Protein AF-A0A3D2L4X2-F1 (afdb_monomer_lite)

Radius of gyration: 13.52 Å; chains: 1; bounding box: 30×27×35 Å

Secondary structure (DSSP, 8-state):
----------SS-GGGGSBGGGG---HHHHHHHHHTT--BHHHHHHS-HHHHTTSTT--HHHH--

Structure (mmCIF, N/CA/C/O backbone):
data_AF-A0A3D2L4X2-F1
#
_entry.id   AF-A0A3D2L4X2-F1
#
loop_
_atom_site.group_PDB
_atom_site.id
_atom_site.type_symbol
_atom_site.label_atom_id
_atom_site.label_alt_id
_atom_site.label_comp_id
_atom_site.label_asym_id
_atom_site.label_entity_id
_atom_site.label_seq_id
_atom_site.pdbx_PDB_ins_code
_atom_site.Cartn_x
_atom_site.Cartn_y
_atom_site.Cartn_z
_atom_site.occupancy
_atom_site.B_iso_or_equiv
_atom_site.auth_seq_id
_atom_site.auth_comp_id
_atom_site.auth_asym_id
_atom_site.auth_atom_id
_atom_site.pdbx_PDB_model_num
ATOM 1 N N . THR A 1 1 ? -10.228 15.816 23.617 1.00 38.16 1 THR A N 1
ATOM 2 C CA . THR A 1 1 ? -11.460 15.051 23.343 1.00 38.16 1 THR A CA 1
ATOM 3 C C . THR A 1 1 ? -11.029 13.729 22.744 1.00 38.16 1 THR A C 1
ATOM 5 O O . THR A 1 1 ? -10.611 13.715 21.596 1.00 38.16 1 THR A O 1
ATOM 8 N N . GLY A 1 2 ? -10.922 12.677 23.561 1.00 45.94 2 GLY A N 1
ATOM 9 C CA . GLY A 1 2 ? -10.396 11.376 23.133 1.00 45.94 2 GLY A CA 1
ATOM 10 C C . GLY A 1 2 ? -11.456 10.618 22.345 1.00 45.94 2 GLY A C 1
ATOM 11 O O . GLY A 1 2 ? -12.543 10.390 22.869 1.00 45.94 2 GLY A O 1
ATOM 12 N N . ALA A 1 3 ? -11.164 10.288 21.089 1.00 53.12 3 ALA A N 1
ATOM 13 C CA . ALA A 1 3 ? -12.039 9.467 20.268 1.00 53.12 3 ALA A CA 1
ATOM 14 C C . ALA A 1 3 ? -12.053 8.043 20.838 1.00 53.12 3 ALA A C 1
ATOM 16 O O . ALA A 1 3 ? -11.057 7.327 20.763 1.00 53.12 3 ALA A O 1
ATOM 17 N N . GLN A 1 4 ? -13.176 7.665 21.447 1.00 48.06 4 GLN A N 1
ATOM 18 C CA . GLN A 1 4 ? -13.500 6.277 21.745 1.00 48.06 4 GLN A CA 1
ATOM 19 C C . GLN A 1 4 ? -13.766 5.597 20.398 1.00 48.06 4 GLN A C 1
ATOM 21 O O . GLN A 1 4 ? -14.778 5.860 19.755 1.00 48.06 4 GLN A O 1
ATOM 26 N N . THR A 1 5 ? -12.820 4.794 19.911 1.00 54.75 5 THR A N 1
ATOM 27 C CA . THR A 1 5 ? -13.113 3.799 18.877 1.00 54.75 5 THR A CA 1
ATOM 28 C C . THR A 1 5 ? -14.032 2.776 19.509 1.00 54.75 5 THR A C 1
ATOM 30 O O . THR A 1 5 ? -13.600 1.993 20.352 1.00 54.75 5 THR A O 1
ATOM 33 N N . GLU A 1 6 ? -15.306 2.861 19.154 1.00 56.66 6 GLU A N 1
ATOM 34 C CA . GLU A 1 6 ? -16.346 1.971 19.640 1.00 56.66 6 GLU A CA 1
ATOM 35 C C . GLU A 1 6 ? -15.976 0.534 19.252 1.00 56.66 6 GLU A C 1
ATOM 37 O O . GLU A 1 6 ? -15.879 0.197 18.067 1.00 56.66 6 GLU A O 1
ATOM 42 N N . GLU A 1 7 ? -15.700 -0.293 20.263 1.00 56.16 7 GLU A N 1
ATOM 43 C CA . GLU A 1 7 ? -15.552 -1.741 20.138 1.00 56.16 7 GLU A CA 1
ATOM 44 C C . GLU A 1 7 ? -16.911 -2.312 19.739 1.00 56.16 7 GLU A C 1
ATOM 46 O O . GLU A 1 7 ? -17.721 -2.746 20.554 1.00 56.16 7 GLU A O 1
ATOM 51 N N . THR A 1 8 ? -17.198 -2.241 18.448 1.00 54.72 8 THR A N 1
ATOM 52 C CA . THR A 1 8 ? -18.266 -3.029 17.860 1.00 54.72 8 THR A CA 1
ATOM 53 C C . THR A 1 8 ? -17.793 -4.482 17.879 1.00 54.72 8 THR A C 1
ATOM 55 O O . THR A 1 8 ? -16.734 -4.792 17.335 1.00 54.72 8 THR A O 1
ATOM 58 N N . ASP A 1 9 ? -18.557 -5.351 18.552 1.00 59.47 9 ASP A N 1
ATOM 59 C CA . ASP A 1 9 ? -18.452 -6.823 18.575 1.00 59.47 9 ASP A CA 1
ATOM 60 C C . ASP A 1 9 ? -18.749 -7.403 17.180 1.00 59.47 9 ASP A C 1
ATOM 62 O O . ASP A 1 9 ? -19.677 -8.165 16.921 1.00 59.47 9 ASP A O 1
ATOM 66 N N . LEU A 1 10 ? -18.001 -6.908 16.210 1.00 57.62 10 LEU A N 1
ATOM 67 C CA . LEU A 1 10 ? -17.890 -7.434 14.881 1.00 57.62 10 LEU A CA 1
ATOM 68 C C . LEU A 1 10 ? -16.841 -8.528 15.030 1.00 57.62 10 LEU A C 1
ATOM 70 O O . LEU A 1 10 ? -15.732 -8.242 15.466 1.00 57.62 10 LEU A O 1
ATOM 74 N N . GLY A 1 11 ? -17.160 -9.781 14.707 1.00 69.75 11 GLY A N 1
ATOM 75 C CA . GLY A 1 11 ? -16.231 -10.921 14.808 1.00 69.75 11 GLY A CA 1
ATOM 76 C C . GLY A 1 11 ? -14.988 -10.836 13.901 1.00 69.75 11 GLY A C 1
ATOM 77 O O . GLY A 1 11 ? -14.452 -11.861 13.488 1.00 69.75 11 GLY A O 1
ATOM 78 N N . PHE A 1 12 ? -14.553 -9.631 13.541 1.00 70.00 12 PHE A N 1
ATOM 79 C CA . PHE A 1 12 ? -13.400 -9.297 12.735 1.00 70.00 12 PHE A CA 1
ATOM 80 C C . PHE A 1 12 ? -12.576 -8.193 13.400 1.00 70.00 12 PHE A C 1
ATOM 82 O O . PHE A 1 12 ? -13.068 -7.339 14.130 1.00 70.00 12 PHE A O 1
ATOM 89 N N . ASN A 1 13 ? -11.275 -8.222 13.130 1.00 79.25 13 ASN A N 1
ATOM 90 C CA . ASN A 1 13 ? -10.320 -7.327 13.763 1.00 79.25 13 ASN A CA 1
ATOM 91 C C . ASN A 1 13 ? -10.571 -5.861 13.327 1.00 79.25 13 ASN A C 1
ATOM 93 O O . ASN A 1 13 ? -10.541 -5.589 12.122 1.00 79.25 13 ASN A O 1
ATOM 97 N N . PRO A 1 14 ? -10.752 -4.897 14.254 1.00 82.00 14 PRO A N 1
ATOM 98 C CA . PRO A 1 14 ? -10.979 -3.485 13.917 1.00 82.00 14 PRO A CA 1
ATOM 99 C C . PRO A 1 14 ? -9.812 -2.855 13.142 1.00 82.00 14 PRO A C 1
ATOM 101 O O . PRO A 1 14 ? -9.989 -1.840 12.470 1.00 82.00 14 PRO A O 1
ATOM 104 N N . VAL A 1 15 ? 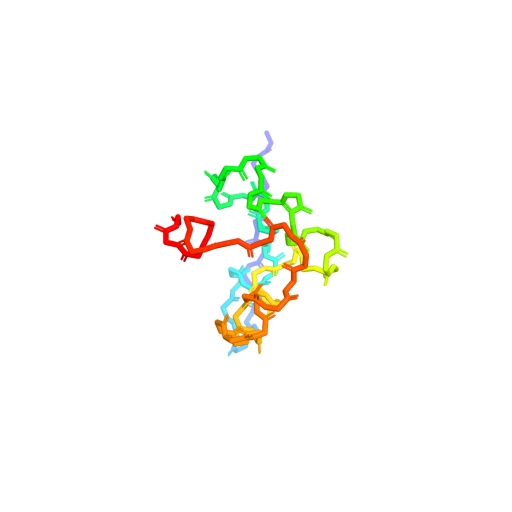-8.623 -3.469 13.175 1.00 83.75 15 VAL A N 1
ATOM 105 C CA . VAL A 1 15 ? -7.467 -3.064 12.364 1.00 83.75 15 VAL A CA 1
ATOM 106 C C . VAL A 1 15 ? -7.785 -3.087 10.866 1.00 83.75 15 VAL A C 1
ATOM 108 O O . VAL A 1 15 ? -7.272 -2.248 10.138 1.00 83.75 15 VAL A O 1
ATOM 111 N N . LEU A 1 16 ? -8.673 -3.966 10.393 1.00 85.06 16 LEU A N 1
ATOM 112 C CA . LEU A 1 16 ? -9.014 -4.057 8.967 1.00 85.06 16 LEU A CA 1
ATOM 113 C C . LEU A 1 16 ? -9.691 -2.791 8.426 1.00 85.06 16 LEU A C 1
ATOM 115 O O . LEU A 1 16 ? -9.574 -2.500 7.238 1.00 85.06 16 LEU A O 1
ATOM 119 N N . LEU A 1 17 ? -10.362 -2.032 9.296 1.00 85.38 17 LEU A N 1
ATOM 120 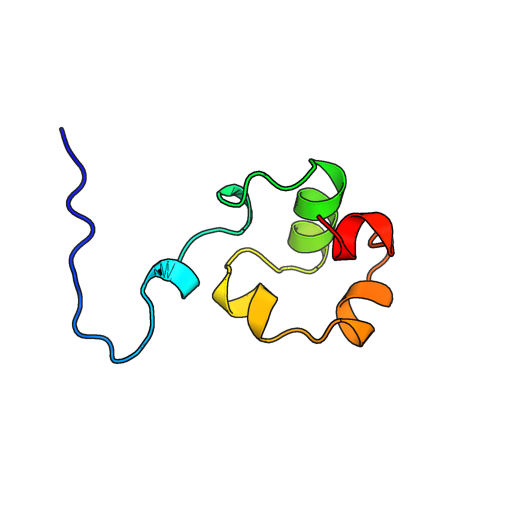C CA . LEU A 1 17 ? -11.035 -0.773 8.964 1.00 85.38 17 LEU A CA 1
ATOM 121 C C . LEU A 1 17 ? -10.088 0.433 9.010 1.00 85.38 17 LEU A C 1
ATOM 123 O O . LEU A 1 17 ? -10.469 1.534 8.607 1.00 85.38 17 LEU A O 1
ATOM 127 N N . LYS A 1 18 ? -8.858 0.249 9.502 1.00 88.88 18 LYS A N 1
ATOM 128 C CA . LYS A 1 18 ? -7.847 1.304 9.503 1.00 88.88 18 LYS A CA 1
ATOM 129 C C . LYS A 1 18 ? -7.294 1.513 8.105 1.00 88.88 18 LYS A C 1
AT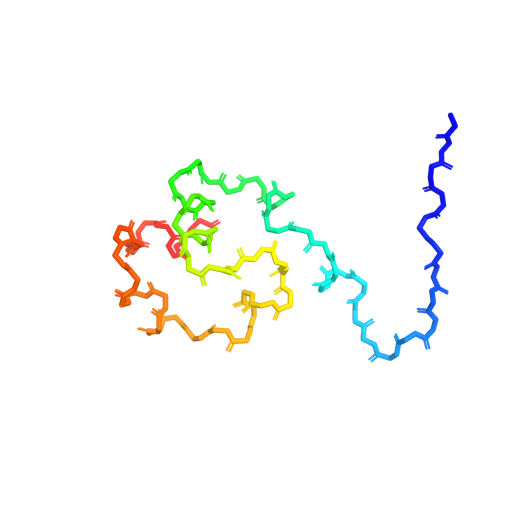OM 131 O O . LYS A 1 18 ? -7.270 0.599 7.276 1.00 88.88 18 LYS A O 1
ATOM 136 N N . LYS A 1 19 ? -6.837 2.736 7.846 1.00 88.81 19 LYS A N 1
ATOM 137 C CA . LYS A 1 19 ? -6.195 3.072 6.578 1.00 88.81 19 LYS A CA 1
ATOM 138 C C . LYS A 1 19 ? -4.764 2.566 6.554 1.00 88.81 19 LYS A C 1
ATOM 140 O O . LYS A 1 19 ? -4.057 2.637 7.553 1.00 88.81 19 LYS A O 1
ATOM 145 N N . VAL A 1 20 ? -4.315 2.152 5.376 1.00 87.75 20 VAL A N 1
ATOM 146 C CA . VAL A 1 20 ? -2.917 1.770 5.137 1.00 87.75 20 VAL A CA 1
ATOM 147 C C . VAL A 1 20 ? -1.958 2.942 5.386 1.00 87.75 20 VAL A C 1
ATOM 149 O O . VAL A 1 20 ? -0.819 2.726 5.781 1.00 87.75 20 VAL A O 1
ATOM 152 N N . ASP A 1 21 ? -2.428 4.185 5.247 1.00 86.44 21 ASP A N 1
ATOM 153 C CA . ASP A 1 21 ? -1.658 5.390 5.586 1.00 86.44 21 ASP A CA 1
ATOM 154 C C . ASP A 1 21 ? -1.192 5.427 7.061 1.00 86.44 21 ASP A C 1
ATOM 156 O O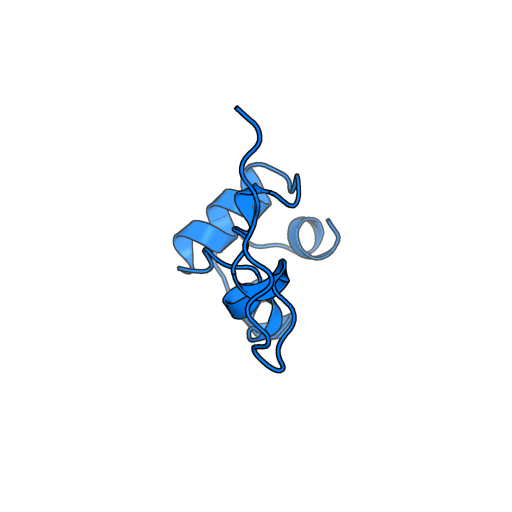 . ASP A 1 21 ? -0.221 6.113 7.368 1.00 86.44 21 ASP A O 1
ATOM 160 N N . GLU A 1 22 ? -1.862 4.709 7.975 1.00 85.44 22 GLU A N 1
ATOM 161 C CA . GLU A 1 22 ? -1.475 4.627 9.395 1.00 85.44 22 GLU A CA 1
ATOM 162 C C . GLU A 1 22 ? -0.318 3.647 9.655 1.00 85.44 22 GLU A C 1
ATOM 164 O O . GLU A 1 22 ? 0.259 3.674 10.737 1.00 85.44 22 GLU A O 1
ATOM 169 N N . LEU A 1 23 ? 0.037 2.788 8.690 1.00 81.94 23 LEU A N 1
ATOM 170 C CA . LEU A 1 23 ? 1.092 1.772 8.834 1.00 81.94 23 LEU A CA 1
ATOM 171 C C . LEU A 1 23 ? 2.519 2.334 8.680 1.00 81.94 23 LEU A C 1
ATOM 173 O O . LEU A 1 23 ? 3.464 1.559 8.600 1.00 81.94 23 LEU A O 1
ATOM 177 N N . GLU A 1 24 ? 2.682 3.661 8.613 1.00 83.69 24 GLU A N 1
ATOM 178 C CA . GLU A 1 24 ? 3.978 4.355 8.468 1.00 83.69 24 GLU A CA 1
ATOM 179 C C . GLU A 1 24 ? 4.879 3.798 7.342 1.00 83.69 24 GLU A C 1
ATOM 181 O O . GLU A 1 24 ? 6.106 3.875 7.398 1.00 83.69 24 GLU A O 1
ATOM 186 N N . LEU A 1 25 ? 4.267 3.262 6.281 1.00 83.75 25 LEU A N 1
ATOM 187 C CA . LEU A 1 25 ? 4.973 2.789 5.090 1.00 83.75 25 LEU A CA 1
ATOM 188 C C . LEU A 1 25 ? 5.672 3.948 4.372 1.00 83.75 25 LEU A C 1
ATOM 190 O O . LEU A 1 25 ? 5.295 5.118 4.516 1.00 83.75 25 LEU A O 1
ATOM 194 N N . SER A 1 26 ? 6.649 3.647 3.507 1.00 88.38 26 SER A N 1
ATOM 195 C CA . SER A 1 26 ? 7.226 4.711 2.690 1.00 88.38 26 SER A CA 1
ATOM 196 C C . SER A 1 26 ? 6.161 5.368 1.814 1.00 88.38 26 SER A C 1
ATOM 198 O O . SER A 1 26 ? 5.224 4.735 1.320 1.00 88.38 26 SER A O 1
ATOM 200 N N . VAL A 1 27 ? 6.369 6.655 1.529 1.00 86.06 27 VAL A N 1
ATOM 201 C CA . VAL A 1 27 ? 5.520 7.438 0.618 1.00 86.06 27 VAL A CA 1
ATOM 202 C C . VAL A 1 27 ? 5.341 6.730 -0.731 1.00 86.06 27 VAL A C 1
ATOM 204 O O . VAL A 1 27 ? 4.286 6.838 -1.350 1.00 86.06 27 VAL A O 1
ATOM 207 N N . ARG A 1 28 ? 6.345 5.969 -1.195 1.00 86.19 28 ARG A N 1
ATOM 208 C CA . ARG A 1 28 ? 6.228 5.185 -2.431 1.00 86.19 28 ARG A CA 1
ATOM 209 C C . ARG A 1 28 ? 5.285 4.004 -2.267 1.00 86.19 28 ARG A C 1
ATOM 211 O O . ARG A 1 28 ? 4.392 3.867 -3.096 1.00 86.19 28 ARG A O 1
ATOM 218 N N . SER A 1 29 ? 5.452 3.200 -1.225 1.00 86.69 29 SER A N 1
ATOM 219 C CA . SER A 1 29 ? 4.588 2.050 -0.946 1.00 86.69 29 SER A CA 1
ATOM 220 C C . SER A 1 29 ? 3.136 2.500 -0.745 1.00 86.69 29 SER A C 1
ATOM 222 O O . SER A 1 29 ? 2.251 2.020 -1.449 1.00 86.69 29 SER A O 1
ATOM 224 N N . ALA A 1 30 ? 2.900 3.525 0.082 1.00 87.88 30 ALA A N 1
ATOM 225 C CA . ALA A 1 30 ? 1.568 4.084 0.324 1.00 87.88 30 ALA A CA 1
ATOM 226 C C . ALA A 1 30 ? 0.899 4.622 -0.957 1.00 87.88 30 ALA A C 1
ATOM 228 O O . ALA A 1 30 ? -0.270 4.337 -1.216 1.00 87.88 30 ALA A O 1
ATOM 229 N N . ASN A 1 31 ? 1.639 5.347 -1.805 1.00 87.75 31 ASN A N 1
ATOM 230 C CA . ASN A 1 31 ? 1.101 5.857 -3.071 1.00 87.75 31 ASN A CA 1
ATOM 231 C C . ASN A 1 31 ? 0.813 4.745 -4.087 1.00 87.75 31 ASN A C 1
ATOM 233 O O . ASN A 1 31 ? -0.157 4.844 -4.835 1.00 87.75 31 ASN A O 1
ATOM 237 N N . CYS A 1 32 ? 1.627 3.687 -4.121 1.00 88.44 32 CYS A N 1
ATOM 238 C CA . CYS A 1 32 ? 1.373 2.546 -5.001 1.00 88.44 32 CYS A CA 1
ATOM 239 C C . CYS A 1 32 ? 0.111 1.792 -4.576 1.00 88.44 32 CYS A C 1
ATOM 241 O O . CYS A 1 32 ? -0.711 1.463 -5.426 1.00 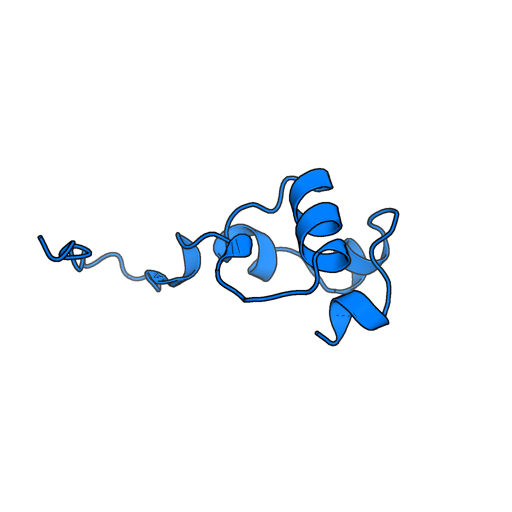88.44 32 CYS A O 1
ATOM 243 N N . LEU A 1 33 ? -0.069 1.589 -3.268 1.00 88.56 33 LEU A N 1
ATOM 244 C CA . LEU A 1 33 ? -1.257 0.951 -2.704 1.00 88.56 33 LEU A CA 1
ATOM 245 C C . LEU A 1 33 ? -2.513 1.796 -2.975 1.00 88.56 33 LEU A C 1
ATOM 247 O O . LEU A 1 33 ? -3.496 1.276 -3.496 1.00 88.56 33 LEU A O 1
ATOM 251 N N . LYS A 1 34 ? -2.451 3.120 -2.769 1.00 87.56 34 LYS A N 1
ATOM 252 C CA . LYS A 1 34 ? -3.549 4.039 -3.120 1.00 87.56 34 LYS A CA 1
ATOM 253 C C . LYS A 1 34 ? -3.917 4.024 -4.602 1.00 87.56 34 LYS A C 1
ATOM 255 O O . LYS A 1 34 ? -5.102 4.011 -4.919 1.00 87.56 34 LYS A O 1
ATOM 260 N N . ASN A 1 35 ? -2.933 4.019 -5.503 1.00 87.56 35 ASN A N 1
ATOM 261 C CA . ASN A 1 35 ? -3.190 3.944 -6.947 1.00 87.56 35 ASN A CA 1
ATOM 262 C C . ASN A 1 35 ? -3.865 2.630 -7.364 1.00 87.56 35 ASN A C 1
ATOM 264 O O . ASN A 1 35 ? -4.545 2.585 -8.384 1.00 87.56 35 ASN A O 1
ATOM 268 N N . ASP A 1 36 ? -3.677 1.577 -6.576 1.00 87.38 36 ASP A N 1
ATOM 269 C CA . ASP A 1 36 ? -4.275 0.258 -6.765 1.00 87.38 36 ASP A CA 1
ATOM 270 C C . ASP A 1 36 ? -5.606 0.104 -5.998 1.00 87.38 36 ASP A C 1
ATOM 272 O O . ASP A 1 36 ? -6.119 -1.001 -5.830 1.00 87.38 36 ASP A O 1
ATOM 276 N N . ASN A 1 37 ? -6.168 1.226 -5.527 1.00 87.31 37 ASN A N 1
ATOM 277 C CA . ASN A 1 37 ? -7.383 1.324 -4.711 1.00 87.31 37 ASN A CA 1
ATOM 278 C C . ASN A 1 37 ? -7.317 0.570 -3.372 1.00 87.31 37 ASN A C 1
ATOM 280 O O . ASN A 1 37 ? -8.350 0.239 -2.797 1.00 87.31 37 ASN A O 1
ATOM 284 N N . ILE A 1 38 ? -6.116 0.330 -2.846 1.00 89.00 38 ILE A N 1
ATOM 285 C CA . ILE A 1 38 ? -5.895 -0.288 -1.538 1.00 89.00 38 ILE A CA 1
ATOM 286 C C . ILE A 1 38 ? -5.795 0.837 -0.511 1.00 89.00 38 ILE A C 1
ATOM 288 O O . ILE A 1 38 ? -4.741 1.451 -0.327 1.00 89.00 38 ILE A O 1
ATOM 292 N N . VAL A 1 39 ? -6.920 1.150 0.129 1.00 90.06 39 VAL A N 1
ATOM 293 C CA . VAL A 1 39 ? -7.006 2.241 1.113 1.00 90.06 39 VAL A CA 1
ATOM 294 C C . VAL A 1 39 ? -7.008 1.695 2.534 1.00 90.06 39 VAL A C 1
ATOM 296 O O . VAL A 1 39 ? -6.425 2.315 3.426 1.00 90.06 39 VAL A O 1
ATOM 299 N N . TYR A 1 40 ? -7.630 0.535 2.741 1.00 91.69 40 TYR A N 1
ATOM 300 C CA . TYR A 1 40 ? -7.788 -0.093 4.047 1.00 91.69 40 TYR A CA 1
ATOM 301 C C . TYR A 1 40 ? -6.865 -1.294 4.223 1.00 91.69 40 TYR A C 1
ATOM 303 O O . TYR A 1 40 ? -6.498 -1.969 3.260 1.00 91.69 40 TYR A O 1
ATOM 311 N N . ILE A 1 41 ? -6.524 -1.601 5.475 1.00 88.56 41 ILE A N 1
ATOM 312 C CA . ILE A 1 41 ? -5.733 -2.796 5.798 1.00 88.56 41 ILE A CA 1
ATOM 313 C C . ILE A 1 41 ? -6.486 -4.065 5.374 1.00 88.56 41 ILE A C 1
ATOM 315 O O . ILE A 1 41 ? -5.865 -5.013 4.904 1.00 88.56 41 ILE A O 1
ATOM 319 N N . GLY A 1 42 ? -7.821 -4.063 5.454 1.00 89.75 42 GLY A N 1
ATOM 320 C CA . GLY A 1 42 ? -8.667 -5.140 4.937 1.00 89.75 42 GLY A CA 1
ATOM 321 C C . GLY A 1 42 ? -8.467 -5.436 3.447 1.00 89.75 42 GLY A C 1
ATOM 322 O O . GLY A 1 42 ? -8.500 -6.597 3.048 1.00 89.75 42 GLY A O 1
ATOM 323 N N . ASP A 1 43 ? -8.211 -4.417 2.627 1.00 89.81 43 ASP A N 1
ATOM 324 C CA . ASP A 1 43 ? -7.938 -4.601 1.196 1.00 89.81 43 ASP A CA 1
ATOM 325 C C . ASP A 1 43 ? -6.510 -5.103 0.972 1.00 89.81 43 ASP A C 1
ATOM 327 O O . ASP A 1 43 ? -6.262 -5.945 0.107 1.00 89.81 43 ASP A O 1
ATOM 331 N N . LEU A 1 44 ? -5.572 -4.615 1.790 1.00 88.75 44 LEU A N 1
ATOM 332 C CA . LEU A 1 44 ? -4.169 -5.004 1.725 1.00 88.75 44 LEU A CA 1
ATOM 333 C C . LEU A 1 44 ? -3.991 -6.500 2.000 1.00 88.75 44 LEU A C 1
ATOM 335 O O . LEU A 1 44 ? -3.303 -7.171 1.240 1.00 88.75 44 LEU A O 1
ATOM 339 N N . ILE A 1 45 ? -4.641 -7.034 3.041 1.00 87.06 45 ILE A N 1
ATOM 340 C CA . ILE A 1 45 ? -4.525 -8.456 3.405 1.00 87.06 45 ILE A CA 1
ATOM 341 C C . ILE A 1 45 ? -5.224 -9.402 2.420 1.00 87.06 45 ILE A C 1
ATOM 343 O O . ILE A 1 45 ? -4.908 -10.588 2.383 1.00 87.06 45 ILE A O 1
ATOM 347 N N . GLN A 1 46 ? -6.198 -8.902 1.654 1.00 88.12 46 GLN A N 1
ATOM 348 C CA . GLN A 1 46 ? -6.908 -9.696 0.650 1.00 88.12 46 GLN A CA 1
ATOM 349 C C . GLN A 1 46 ? -6.104 -9.833 -0.644 1.00 88.12 46 GLN A C 1
ATOM 351 O O . GLN A 1 46 ? -6.290 -10.806 -1.374 1.00 88.12 46 GLN A O 1
ATOM 356 N N . LYS A 1 47 ? -5.202 -8.888 -0.930 1.00 87.12 47 LYS A N 1
ATOM 357 C CA . LYS A 1 47 ? -4.292 -8.979 -2.071 1.00 87.12 47 LYS A CA 1
ATOM 358 C C . LYS A 1 47 ? -3.121 -9.900 -1.769 1.00 87.12 47 LYS A C 1
ATOM 360 O O . LYS A 1 47 ? -2.488 -9.827 -0.721 1.00 87.12 47 LYS A O 1
ATOM 365 N N . SER A 1 48 ? -2.781 -10.728 -2.748 1.00 88.81 48 SER A N 1
ATOM 366 C CA . SER A 1 48 ? -1.584 -11.563 -2.682 1.00 88.81 48 SER A CA 1
ATOM 367 C C . SER A 1 48 ? -0.317 -10.771 -3.021 1.00 88.81 48 SER A C 1
ATOM 369 O O . SER A 1 48 ? -0.338 -9.834 -3.821 1.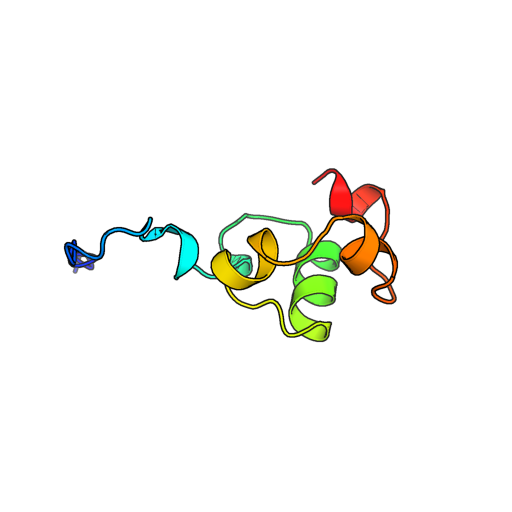00 88.81 48 SER A O 1
ATOM 371 N N . GLU A 1 49 ? 0.830 -11.202 -2.495 1.00 86.06 49 GLU A N 1
ATOM 372 C CA . GLU A 1 49 ? 2.139 -10.615 -2.827 1.00 86.06 49 GLU A CA 1
ATOM 373 C C . GLU A 1 49 ? 2.399 -10.602 -4.345 1.00 86.06 49 GLU A C 1
ATOM 375 O O . GLU A 1 49 ? 2.936 -9.641 -4.898 1.00 86.06 49 GLU A O 1
ATOM 380 N N . ALA A 1 50 ? 1.967 -11.657 -5.045 1.00 87.19 50 ALA A N 1
ATOM 381 C CA . ALA A 1 50 ? 2.100 -11.772 -6.494 1.00 87.19 50 ALA A CA 1
ATOM 382 C C . ALA A 1 50 ? 1.249 -10.742 -7.253 1.00 87.19 50 ALA A C 1
ATOM 384 O O . ALA A 1 50 ? 1.636 -10.325 -8.342 1.00 87.19 50 ALA A O 1
ATOM 385 N N . GLU A 1 51 ? 0.095 -10.346 -6.711 1.00 86.25 51 GLU A N 1
ATOM 386 C CA . GLU A 1 51 ? -0.727 -9.261 -7.255 1.00 86.25 51 GLU A CA 1
ATOM 387 C C . GLU A 1 51 ? -0.101 -7.905 -6.984 1.00 86.25 51 GLU A C 1
ATOM 389 O O . GLU A 1 51 ? -0.022 -7.098 -7.905 1.00 86.25 51 GLU A O 1
ATOM 394 N N . MET A 1 52 ? 0.414 -7.684 -5.773 1.00 86.00 52 MET A N 1
ATOM 395 C CA . MET A 1 52 ? 1.098 -6.436 -5.438 1.00 86.00 52 MET A CA 1
ATOM 396 C C . MET A 1 52 ? 2.341 -6.226 -6.306 1.00 86.00 52 MET A C 1
ATOM 398 O O . MET A 1 52 ? 2.572 -5.130 -6.796 1.00 86.00 52 MET A O 1
ATOM 402 N N . LEU A 1 53 ? 3.115 -7.277 -6.593 1.00 86.00 53 LEU A N 1
ATOM 403 C CA . LEU A 1 53 ? 4.270 -7.189 -7.498 1.00 86.00 53 LEU A CA 1
ATOM 404 C C . LEU A 1 53 ? 3.896 -6.940 -8.970 1.00 86.00 53 LEU A C 1
ATOM 406 O O . LEU A 1 53 ? 4.770 -6.579 -9.759 1.00 86.00 53 LEU A O 1
ATOM 410 N N . ARG A 1 54 ? 2.628 -7.140 -9.361 1.00 85.69 54 ARG A N 1
ATOM 411 C CA . ARG A 1 54 ? 2.121 -6.752 -10.689 1.00 85.69 54 ARG A CA 1
ATOM 412 C C . ARG A 1 54 ? 1.716 -5.281 -10.746 1.00 85.69 54 ARG A C 1
ATOM 414 O O . ARG A 1 54 ? 1.608 -4.738 -11.847 1.00 85.69 54 ARG A O 1
ATOM 421 N N . THR A 1 55 ? 1.507 -4.638 -9.600 1.00 81.94 55 THR A N 1
ATOM 422 C CA . THR A 1 55 ? 1.108 -3.235 -9.526 1.00 81.94 55 THR A CA 1
ATOM 423 C C . THR A 1 55 ? 2.247 -2.343 -10.026 1.00 81.94 55 THR A C 1
ATOM 425 O O . THR A 1 55 ? 3.380 -2.435 -9.542 1.00 81.94 55 THR A O 1
ATOM 428 N N . PRO A 1 56 ? 1.990 -1.457 -11.003 1.00 77.94 56 PRO A N 1
ATOM 429 C CA . PRO A 1 56 ? 3.021 -0.579 -11.531 1.00 77.94 56 PRO A CA 1
ATOM 430 C C . PRO A 1 56 ? 3.581 0.307 -10.414 1.00 77.94 56 PRO A C 1
ATOM 432 O O . PRO A 1 56 ? 2.832 0.949 -9.682 1.00 77.94 56 PRO A O 1
ATOM 435 N N . ASN A 1 57 ? 4.912 0.371 -10.324 1.00 79.44 57 ASN A N 1
ATOM 436 C CA . ASN A 1 57 ? 5.684 1.084 -9.294 1.00 79.44 57 ASN A CA 1
ATOM 437 C C . ASN A 1 57 ? 5.731 0.423 -7.905 1.00 79.44 57 ASN A C 1
ATOM 439 O O . ASN A 1 57 ? 6.490 0.893 -7.053 1.00 79.44 57 ASN A O 1
ATOM 443 N N . PHE A 1 58 ? 5.028 -0.693 -7.697 1.00 82.50 58 PHE A N 1
ATOM 444 C CA . PHE A 1 58 ? 5.174 -1.514 -6.500 1.00 82.50 58 PHE A CA 1
ATOM 445 C C . PHE A 1 58 ? 6.287 -2.549 -6.724 1.00 82.50 58 PHE A C 1
ATOM 447 O O . PHE A 1 58 ? 6.252 -3.343 -7.661 1.00 82.50 58 PHE A O 1
ATOM 454 N N . GLY A 1 59 ? 7.337 -2.504 -5.903 1.00 83.38 59 GLY A N 1
ATOM 455 C CA . GLY A 1 59 ? 8.524 -3.348 -6.073 1.00 83.38 59 GLY A CA 1
ATOM 456 C C . GLY A 1 59 ? 8.860 -4.163 -4.831 1.00 83.38 59 GLY A C 1
ATOM 457 O O . GLY A 1 59 ? 8.319 -3.927 -3.758 1.00 83.38 59 GLY A O 1
ATOM 458 N N . ARG A 1 60 ? 9.849 -5.062 -4.944 1.00 83.94 60 ARG A N 1
ATOM 459 C CA . ARG A 1 60 ? 10.330 -5.903 -3.825 1.00 83.94 60 ARG A CA 1
ATOM 460 C C . ARG A 1 60 ? 10.705 -5.112 -2.569 1.00 83.94 60 ARG A C 1
ATOM 462 O O . ARG A 1 60 ? 10.571 -5.622 -1.470 1.00 83.94 60 ARG A O 1
ATOM 469 N N . LYS A 1 61 ? 11.181 -3.871 -2.733 1.00 82.50 61 LYS A N 1
ATOM 470 C CA . LYS A 1 61 ? 11.493 -2.989 -1.603 1.00 82.50 61 LYS A CA 1
ATOM 471 C C . LYS A 1 61 ? 10.227 -2.540 -0.869 1.00 82.50 61 LYS A C 1
ATOM 473 O O . LYS A 1 61 ? 10.220 -2.586 0.343 1.00 82.50 61 LYS A O 1
ATOM 478 N N . SER A 1 62 ? 9.177 -2.185 -1.607 1.00 83.44 62 SER A N 1
ATOM 479 C CA . SER A 1 62 ? 7.871 -1.817 -1.048 1.00 83.44 62 SER A CA 1
ATOM 480 C C . SER A 1 62 ? 7.114 -3.001 -0.452 1.00 83.44 62 SER A C 1
ATOM 482 O O . SER A 1 62 ? 6.275 -2.794 0.408 1.00 83.44 62 SER A O 1
ATOM 484 N N . LEU A 1 63 ? 7.405 -4.226 -0.903 1.00 84.69 63 LEU A N 1
ATOM 485 C CA . LEU A 1 63 ? 6.837 -5.453 -0.337 1.00 84.69 63 LEU A CA 1
ATOM 486 C C . LEU A 1 63 ? 7.464 -5.833 1.018 1.00 84.69 63 LEU A C 1
ATOM 488 O O . LEU A 1 63 ? 6.813 -6.479 1.824 1.00 84.69 63 LEU A O 1
ATOM 492 N N . ASN A 1 64 ? 8.727 -5.460 1.244 1.00 82.94 64 ASN A N 1
ATOM 493 C CA . ASN A 1 64 ? 9.488 -5.796 2.453 1.00 82.94 64 ASN A CA 1
ATOM 494 C C . ASN A 1 64 ? 9.507 -4.664 3.501 1.00 82.94 64 ASN A C 1
ATOM 496 O O . ASN A 1 64 ? 10.285 -4.748 4.452 1.00 82.94 64 ASN A O 1
ATOM 500 N N . GLU A 1 65 ? 8.747 -3.590 3.281 1.00 74.25 65 GLU A N 1
ATOM 501 C CA . GLU A 1 65 ? 8.521 -2.518 4.264 1.00 74.25 65 GLU A CA 1
ATOM 502 C C . GLU A 1 65 ? 7.388 -2.904 5.214 1.00 74.25 65 GLU A C 1
ATOM 504 O O . GLU A 1 65 ? 7.579 -2.696 6.432 1.00 74.25 65 GLU A O 1
#

Sequence (65 aa):
TGAQTEETDLGFNPVLLKKVDELELSVRSANCLKNDNIVYIGDLIQKSEAEMLRTPNFGRKSLNE

Foldseek 3Di:
DDDDPDPDPPVDDCQQVDFPVVVPAPPQLNVLCVVVVNGGNVSVVVDDPVRQCVRPSRHPVSVVD

pLDDT: mean 80.14, std 12.71, range [38.16, 91.69]